Protein AF-A0A355V3T2-F1 (afdb_monomer)

Mean predicted aligned error: 12.49 Å

Secondary structure (DSSP, 8-state):
--S-SSSSSSS-----------------------HHHHHHHHHHHHHHHHHHHHHHHHHHS--TT--HHHHHHHHHHHHHHHHHHT--SS--HHHHH--B-TTS-BS-S-TTTS-EE-TT--EEESSTTSS--EE-TTS-EEESSTTSS-SPPB-TTS-B--

Foldseek 3Di:
DDDPDPPPDPDDDDDDDDPDDDDPPPPPPPPPPPVLLVLLLQQLLVVLVVLLVLLVVCLVVPDPPDDNVVSVVLNVQSVLQCVLRPPPPDPDPCSQCVRADPVRDHQFNGSRAAWGATPVGATQFGHGNFQAWGATNVRATQFGGPPPPPTFGAGNVNHTPD

Solvent-accessible surface area (backbone atoms only — not comparable to full-atom values): 9786 Å² total; per-residue (Å²): 135,78,98,77,77,89,85,78,83,88,76,83,87,70,96,77,86,80,90,68,88,71,78,81,80,74,77,78,70,82,79,78,74,64,66,69,42,55,51,14,34,52,45,38,37,54,48,53,52,51,51,49,50,53,44,51,50,43,66,75,61,57,57,99,84,57,58,62,67,58,50,52,52,33,52,52,37,52,52,57,40,40,59,54,72,60,60,54,94,58,85,43,79,60,46,37,56,64,27,63,44,96,88,7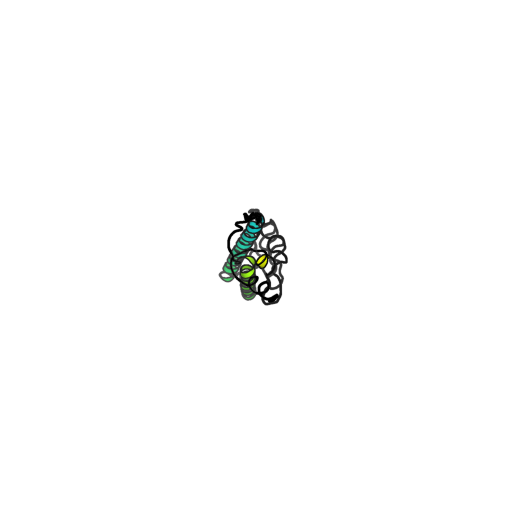0,43,60,32,24,89,32,51,49,73,31,40,35,29,32,79,92,59,31,56,34,28,64,36,37,54,46,75,32,44,33,31,37,66,85,62,28,49,34,29,72,49,44,92,68,88,82,69,73,41,32,36,80,85,56,47,74,68,124

Structure (mmCIF, N/CA/C/O backbone):
data_AF-A0A355V3T2-F1
#
_entry.id   AF-A0A355V3T2-F1
#
loop_
_atom_site.group_PDB
_atom_site.id
_atom_site.type_symbol
_atom_site.label_atom_id
_atom_site.label_alt_id
_atom_site.label_comp_id
_atom_site.label_asym_id
_atom_site.label_entity_id
_atom_site.label_seq_id
_atom_site.pdbx_PDB_ins_code
_atom_site.Cartn_x
_atom_site.Cartn_y
_atom_site.Cartn_z
_atom_site.occupancy
_atom_site.B_iso_or_equiv
_atom_site.auth_seq_id
_atom_site.auth_comp_id
_atom_site.auth_asym_id
_atom_site.auth_atom_id
_atom_site.pdbx_PDB_model_num
ATOM 1 N N . MET A 1 1 ? -75.459 -9.742 61.153 1.00 41.22 1 MET A N 1
ATOM 2 C CA . MET A 1 1 ? -74.201 -10.361 60.677 1.00 41.22 1 MET A CA 1
ATOM 3 C C . MET A 1 1 ? -73.641 -9.520 59.538 1.00 41.22 1 MET A C 1
ATOM 5 O O . MET A 1 1 ? -74.283 -9.416 58.509 1.00 41.22 1 MET A O 1
ATOM 9 N N . SER A 1 2 ? -72.586 -8.747 59.799 1.00 40.44 2 SER A N 1
ATOM 10 C CA . SER A 1 2 ? -71.202 -9.120 59.442 1.00 40.44 2 SER A CA 1
ATOM 11 C C . SER A 1 2 ? -70.980 -8.988 57.924 1.00 40.44 2 SER A C 1
ATOM 13 O O . SER A 1 2 ? -71.300 -9.887 57.157 1.00 40.44 2 SER A O 1
ATOM 15 N N . SER A 1 3 ? -70.584 -7.814 57.425 1.00 51.41 3 SER A N 1
ATOM 16 C CA . SER A 1 3 ? -69.204 -7.294 57.526 1.00 51.41 3 SER A CA 1
ATOM 17 C C . SER A 1 3 ? -68.141 -8.316 57.085 1.00 51.41 3 SER A C 1
ATOM 19 O O . SER A 1 3 ? -67.111 -8.449 57.730 1.00 51.41 3 SER A O 1
ATOM 21 N N . ASN A 1 4 ? -68.420 -9.134 56.056 1.00 45.91 4 ASN A N 1
ATOM 22 C CA . ASN A 1 4 ? -67.450 -10.133 55.570 1.00 45.91 4 ASN A CA 1
ATOM 23 C C . ASN A 1 4 ? -67.684 -10.665 54.137 1.00 45.91 4 ASN A C 1
ATOM 25 O O . ASN A 1 4 ? -67.288 -11.786 53.815 1.00 45.91 4 ASN A O 1
ATOM 29 N N . ARG A 1 5 ? -68.316 -9.894 53.239 1.00 42.88 5 ARG A N 1
ATOM 30 C CA . ARG A 1 5 ? -68.432 -10.277 51.810 1.00 42.88 5 ARG A CA 1
ATOM 31 C C . ARG A 1 5 ? -67.947 -9.227 50.806 1.00 42.88 5 ARG A C 1
ATOM 33 O O . ARG A 1 5 ? -68.022 -9.479 49.611 1.00 42.88 5 ARG A O 1
ATOM 40 N N . GLU A 1 6 ? -67.366 -8.120 51.264 1.00 45.78 6 GLU A N 1
ATOM 41 C CA . GLU A 1 6 ? -66.741 -7.104 50.394 1.00 45.78 6 GLU A CA 1
ATOM 42 C C . GLU A 1 6 ? -65.266 -7.389 50.045 1.00 45.78 6 GLU A C 1
ATOM 44 O O . GLU A 1 6 ? -64.692 -6.714 49.202 1.00 45.78 6 GLU A O 1
ATOM 49 N N . ALA A 1 7 ? -64.639 -8.427 50.612 1.00 47.81 7 ALA A N 1
ATOM 50 C CA . ALA A 1 7 ? -63.184 -8.621 50.512 1.00 47.81 7 ALA A CA 1
ATOM 51 C C . ALA A 1 7 ? -62.709 -9.781 49.605 1.00 47.81 7 ALA A C 1
ATOM 53 O O . ALA A 1 7 ? -61.545 -10.170 49.674 1.00 47.81 7 ALA A O 1
ATOM 54 N N . ARG A 1 8 ? -63.568 -10.385 48.766 1.00 47.91 8 ARG A N 1
ATOM 55 C CA . ARG A 1 8 ? -63.205 -11.620 48.021 1.00 47.91 8 ARG A CA 1
ATOM 56 C C . ARG A 1 8 ? -63.442 -11.641 46.513 1.00 47.91 8 ARG A C 1
ATOM 58 O O . ARG A 1 8 ? -63.360 -12.715 45.930 1.00 47.91 8 ARG A O 1
ATOM 65 N N . ASN A 1 9 ? -63.661 -10.502 45.860 1.00 45.88 9 ASN A N 1
ATOM 66 C CA . ASN A 1 9 ? -63.879 -10.502 44.404 1.00 45.88 9 ASN A CA 1
ATOM 67 C C . ASN A 1 9 ? -63.073 -9.444 43.634 1.00 45.88 9 ASN A C 1
ATOM 69 O O . ASN A 1 9 ? -63.504 -8.959 42.597 1.00 45.88 9 ASN A O 1
ATOM 73 N N . ILE A 1 10 ? -61.892 -9.089 44.155 1.00 50.91 10 ILE A N 1
ATOM 74 C CA . ILE A 1 10 ? -60.958 -8.115 43.547 1.00 50.91 10 ILE A CA 1
ATOM 75 C C . ILE A 1 10 ? -59.758 -8.822 42.878 1.00 50.91 10 ILE A C 1
ATOM 77 O O . ILE A 1 10 ? -58.947 -8.209 42.192 1.00 50.91 10 ILE A O 1
ATOM 81 N N . ARG A 1 11 ? -59.635 -10.148 43.018 1.00 48.91 11 ARG A N 1
ATOM 82 C CA . ARG A 1 11 ? -58.516 -10.918 42.465 1.00 48.91 11 ARG A CA 1
ATOM 83 C C . ARG A 1 11 ? -58.997 -11.853 41.361 1.00 48.91 11 ARG A C 1
ATOM 85 O O . ARG A 1 11 ? -59.708 -12.811 41.632 1.00 48.91 11 ARG A O 1
ATOM 92 N N . ASN A 1 12 ? -58.455 -11.626 40.170 1.00 46.97 12 ASN A N 1
ATOM 93 C CA . ASN A 1 12 ? -58.410 -12.515 39.012 1.00 46.97 12 ASN A CA 1
ATOM 94 C C . ASN A 1 12 ? -59.626 -12.585 38.085 1.00 46.97 12 ASN A C 1
ATOM 96 O O . ASN A 1 12 ? -60.685 -13.080 38.459 1.00 46.97 12 ASN A O 1
ATOM 100 N N . ARG A 1 13 ? -59.303 -12.332 36.804 1.00 44.56 13 ARG A N 1
ATOM 101 C CA . ARG A 1 13 ? -60.072 -12.578 35.576 1.00 44.56 13 ARG A CA 1
ATOM 102 C C . ARG A 1 13 ? -61.077 -11.464 35.256 1.00 44.56 13 ARG A C 1
ATOM 104 O O . ARG A 1 13 ? -61.973 -11.207 36.033 1.00 44.56 13 ARG A O 1
ATOM 111 N N . TYR A 1 14 ? -61.030 -10.737 34.148 1.00 46.03 14 TYR A N 1
ATOM 112 C CA . TYR A 1 14 ? -60.555 -10.995 32.791 1.00 46.03 14 TYR A CA 1
ATOM 113 C C . TYR A 1 14 ? -60.268 -9.600 32.197 1.00 46.03 14 TYR A C 1
ATOM 115 O O . TYR A 1 14 ? -61.144 -8.748 32.197 1.00 46.03 14 TYR A O 1
ATOM 123 N N . ILE A 1 15 ? -59.052 -9.245 31.777 1.00 52.66 15 ILE A N 1
ATOM 124 C CA . ILE A 1 15 ? -58.414 -9.763 30.558 1.00 52.66 15 ILE A CA 1
ATOM 125 C C . ILE A 1 15 ? -59.465 -9.929 29.462 1.00 52.66 15 ILE A C 1
ATOM 127 O O . ILE A 1 15 ? -59.890 -11.049 29.197 1.00 52.66 15 ILE A O 1
ATOM 131 N N . ARG A 1 16 ? -59.936 -8.821 28.884 1.00 46.78 16 ARG A N 1
ATOM 132 C CA . ARG A 1 16 ? -60.414 -8.706 27.494 1.00 46.78 16 ARG A CA 1
ATOM 133 C C . ARG A 1 16 ? -61.147 -7.380 27.332 1.00 46.78 16 ARG A C 1
ATOM 135 O O . ARG A 1 16 ? -62.070 -7.100 28.081 1.00 46.78 16 ARG A O 1
ATOM 142 N N . ARG A 1 17 ? -60.810 -6.679 26.248 1.00 45.97 17 ARG A N 1
ATOM 143 C CA . ARG A 1 17 ? -61.485 -5.492 25.696 1.00 45.97 17 ARG A CA 1
ATOM 144 C C . ARG A 1 17 ? -61.006 -4.160 26.259 1.00 45.97 17 ARG A C 1
ATOM 146 O O . ARG A 1 17 ? -61.717 -3.477 26.972 1.00 45.97 17 ARG A O 1
ATOM 153 N N . LEU A 1 18 ? -59.834 -3.758 25.791 1.00 45.41 18 LEU A N 1
ATOM 154 C CA . LEU A 1 18 ? -59.661 -2.427 25.220 1.00 45.41 18 LEU A CA 1
ATOM 155 C C . LEU A 1 18 ? -58.657 -2.590 24.079 1.00 45.41 18 LEU A C 1
ATOM 157 O O . LEU A 1 18 ? -57.446 -2.574 24.262 1.00 45.41 18 LEU A O 1
ATOM 161 N N . PHE A 1 19 ? -59.218 -2.878 22.902 1.00 44.53 19 PHE A N 1
ATOM 162 C CA . PHE A 1 19 ? -58.583 -2.718 21.598 1.00 44.53 19 PHE A CA 1
ATOM 163 C C . PHE A 1 19 ? -58.313 -1.212 21.429 1.00 44.53 19 PHE A C 1
ATOM 165 O O . PHE A 1 19 ? -59.082 -0.487 20.808 1.00 44.53 19 PHE A O 1
ATOM 172 N N . GLY A 1 20 ? -57.276 -0.716 22.101 1.00 42.09 20 GLY A N 1
ATOM 173 C CA . GLY A 1 20 ? -56.727 0.608 21.862 1.00 42.09 20 GLY A CA 1
ATOM 174 C C . GLY A 1 20 ? -55.807 0.508 20.660 1.00 42.09 20 GLY A C 1
ATOM 175 O O . GLY A 1 20 ? -54.744 -0.099 20.754 1.00 42.09 20 GLY A O 1
ATOM 176 N N . MET A 1 21 ? -56.257 1.049 19.529 1.00 51.28 21 MET A N 1
ATOM 177 C CA . MET A 1 21 ? -55.437 1.310 18.350 1.00 51.28 21 MET A CA 1
ATOM 178 C C . MET A 1 21 ? -54.119 1.968 18.768 1.00 51.28 21 MET A C 1
ATOM 180 O O . MET A 1 21 ? -54.095 3.139 19.130 1.00 51.28 21 MET A O 1
ATOM 184 N N . ILE A 1 22 ? -53.021 1.227 18.683 1.00 54.44 22 ILE A N 1
ATOM 185 C CA . ILE A 1 22 ? -51.687 1.807 18.584 1.00 54.44 22 ILE A CA 1
ATOM 186 C C . ILE A 1 22 ? -51.160 1.308 17.248 1.00 54.44 22 ILE A C 1
ATOM 188 O O . ILE A 1 22 ? -50.662 0.190 17.135 1.00 54.44 22 ILE A O 1
ATOM 192 N N . LEU A 1 23 ? -51.367 2.119 16.207 1.00 52.53 23 LEU A N 1
ATOM 193 C CA . LEU A 1 23 ? -50.587 2.005 14.982 1.00 52.53 23 LEU A CA 1
ATOM 194 C C . LEU A 1 23 ? -49.114 2.129 15.400 1.00 52.53 23 LEU A C 1
ATOM 196 O O . LEU A 1 23 ? -48.758 3.164 15.973 1.00 52.53 23 LEU A O 1
ATOM 200 N N . PRO A 1 24 ? -48.238 1.149 15.127 1.00 53.75 24 PRO A N 1
ATOM 201 C CA . PRO A 1 24 ? -46.824 1.436 15.164 1.00 53.75 24 PRO A CA 1
ATOM 202 C C . PRO A 1 24 ? -46.571 2.310 13.936 1.00 53.75 24 PRO A C 1
ATOM 204 O O . PRO A 1 24 ? -46.521 1.823 12.807 1.00 53.75 24 PRO A O 1
ATOM 207 N N . ALA A 1 25 ? -46.471 3.622 14.145 1.00 55.69 25 ALA A N 1
ATOM 208 C CA . ALA A 1 25 ? -45.819 4.506 13.195 1.00 55.69 25 ALA A CA 1
ATOM 209 C C . ALA A 1 25 ? -44.351 4.071 13.148 1.00 55.69 25 ALA A C 1
ATOM 211 O O . ALA A 1 25 ? -43.507 4.560 13.896 1.00 55.69 25 ALA A O 1
ATOM 212 N N . CYS A 1 26 ? -44.081 3.054 12.332 1.00 50.62 26 CYS A N 1
ATOM 213 C CA . CYS A 1 26 ? -42.746 2.611 12.002 1.00 50.62 26 CYS A CA 1
ATOM 214 C C . CYS A 1 26 ? -42.129 3.763 11.209 1.00 50.62 26 CYS A C 1
ATOM 216 O O . CYS A 1 26 ? -42.337 3.883 10.004 1.00 50.62 26 CYS A O 1
ATOM 218 N N . LEU A 1 27 ? -41.466 4.674 11.924 1.00 53.84 27 LEU A N 1
ATOM 219 C CA . LEU A 1 27 ? -40.578 5.675 11.359 1.00 53.84 27 LEU A CA 1
ATOM 220 C C . LEU A 1 27 ? -39.516 4.912 10.566 1.00 53.84 27 LEU A C 1
ATOM 222 O O . LEU A 1 27 ? -38.518 4.452 11.115 1.00 53.84 27 LEU A O 1
ATOM 226 N N . LEU A 1 28 ? -39.773 4.732 9.272 1.00 55.91 28 LEU A N 1
ATOM 227 C CA . LEU A 1 28 ? -38.766 4.375 8.289 1.00 55.91 28 LEU A CA 1
ATOM 228 C C . LEU 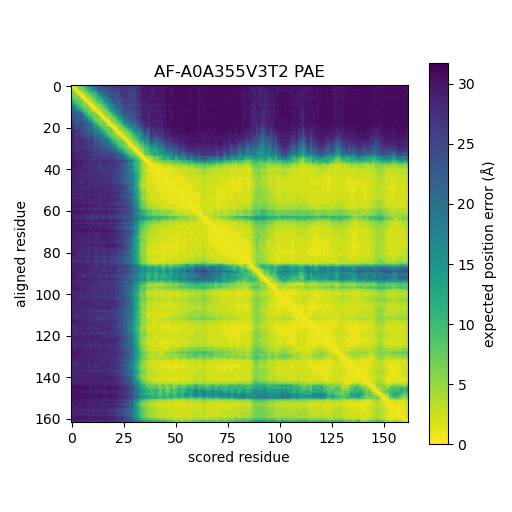A 1 28 ? -37.847 5.589 8.187 1.00 55.91 28 LEU A C 1
ATOM 230 O O . LEU A 1 28 ? -38.056 6.468 7.358 1.00 55.91 28 LEU A O 1
ATOM 234 N N . ILE A 1 29 ? -36.879 5.684 9.097 1.00 60.53 29 ILE A N 1
ATOM 235 C CA . ILE A 1 29 ? -35.744 6.579 8.915 1.00 60.53 29 ILE A CA 1
ATOM 236 C C . ILE A 1 29 ? -34.969 5.971 7.742 1.00 60.53 29 ILE A C 1
ATOM 238 O O . ILE A 1 29 ? -34.471 4.851 7.888 1.00 60.53 29 ILE A O 1
ATOM 242 N N . PRO A 1 30 ? -34.888 6.631 6.573 1.00 52.06 30 PRO A N 1
ATOM 243 C CA . PRO A 1 30 ? -33.978 6.174 5.544 1.00 52.06 30 PRO A CA 1
ATOM 244 C C . PRO A 1 30 ? -32.568 6.314 6.116 1.00 52.06 30 PRO A C 1
ATOM 246 O O . PRO A 1 30 ? -32.083 7.419 6.358 1.00 52.06 30 PRO A O 1
ATOM 249 N N . VAL A 1 31 ? -31.921 5.183 6.392 1.00 56.41 31 VAL A N 1
ATOM 250 C CA . VAL A 1 31 ? -30.481 5.162 6.630 1.00 56.41 31 VAL A CA 1
ATOM 251 C C . VAL A 1 31 ? -29.846 5.399 5.267 1.00 56.41 31 VAL A C 1
ATOM 253 O O . VAL A 1 31 ? -29.703 4.479 4.466 1.00 56.41 31 VAL A O 1
ATOM 256 N N . SER A 1 32 ? -29.539 6.657 4.967 1.00 50.53 32 SER A N 1
ATOM 257 C CA . SER A 1 32 ? -28.765 7.012 3.784 1.00 50.53 32 SER A CA 1
ATOM 258 C C . SER A 1 32 ? -27.323 6.565 4.008 1.00 50.53 32 SER A C 1
ATOM 260 O O . SER A 1 32 ? -26.526 7.296 4.592 1.00 50.53 32 SER A O 1
ATOM 262 N N . VAL A 1 33 ? -26.984 5.352 3.576 1.00 54.53 33 VAL A N 1
ATOM 263 C CA . VAL A 1 33 ? -25.582 4.971 3.382 1.00 54.53 33 VAL A CA 1
ATOM 264 C C . VAL A 1 33 ? -25.107 5.691 2.117 1.00 54.53 33 VAL A C 1
ATOM 266 O O . VAL A 1 33 ? -25.681 5.521 1.037 1.00 54.53 33 VAL A O 1
ATOM 269 N N . SER A 1 34 ? -24.129 6.585 2.272 1.00 58.81 34 SER A N 1
ATOM 270 C CA . SER A 1 34 ? -23.579 7.386 1.175 1.00 58.81 34 SER A CA 1
ATOM 271 C C . SER A 1 34 ? -22.878 6.468 0.171 1.00 58.81 34 SER A C 1
ATOM 273 O O . SER A 1 34 ? -21.804 5.949 0.457 1.00 58.81 34 SER A O 1
ATOM 275 N N . HIS A 1 35 ? -23.474 6.270 -1.007 1.00 61.34 35 HIS A N 1
ATOM 276 C CA . HIS A 1 35 ? -22.921 5.413 -2.068 1.00 61.34 35 HIS A CA 1
ATOM 277 C C . HIS A 1 35 ? -21.533 5.875 -2.552 1.00 61.34 35 HIS A C 1
ATOM 279 O O . HIS A 1 35 ? -20.733 5.059 -2.997 1.00 61.34 35 HIS A O 1
ATOM 285 N N . ALA A 1 36 ? -21.233 7.174 -2.442 1.00 57.56 36 ALA A N 1
ATOM 286 C CA . ALA A 1 36 ? -19.948 7.735 -2.860 1.00 57.56 36 ALA A CA 1
ATOM 287 C C . ALA A 1 36 ? -18.778 7.232 -1.998 1.00 57.56 36 ALA A C 1
ATOM 289 O O . ALA A 1 36 ? -17.669 7.052 -2.493 1.00 57.56 36 ALA A O 1
ATOM 290 N N . ASP A 1 37 ? -19.024 6.972 -0.713 1.00 74.19 37 ASP A N 1
ATOM 291 C CA . ASP A 1 37 ? -17.976 6.502 0.187 1.00 74.19 37 ASP A CA 1
ATOM 292 C C . ASP A 1 37 ? -17.605 5.035 -0.097 1.00 74.19 37 ASP A C 1
ATOM 294 O O . ASP A 1 37 ? -16.435 4.657 -0.048 1.00 74.19 37 ASP A O 1
ATOM 298 N N . GLU A 1 38 ? -18.598 4.215 -0.448 1.00 78.00 38 GLU A N 1
ATOM 299 C CA . GLU A 1 38 ? -18.408 2.812 -0.830 1.00 78.00 38 GLU A CA 1
ATOM 300 C C . GLU A 1 38 ? -17.634 2.685 -2.153 1.00 78.00 38 GLU A C 1
ATOM 302 O O . GLU A 1 38 ? -16.734 1.852 -2.274 1.00 78.00 38 GLU A O 1
ATOM 307 N N . GLU A 1 39 ? -17.903 3.571 -3.118 1.00 82.56 39 GLU A N 1
ATOM 308 C CA . GLU A 1 39 ? -17.157 3.648 -4.380 1.00 82.56 39 GLU A CA 1
ATOM 309 C C . GLU A 1 39 ? -15.673 3.979 -4.152 1.00 82.56 39 GLU A C 1
ATOM 311 O O . GLU A 1 39 ? -14.790 3.391 -4.785 1.00 82.56 39 GLU A O 1
ATOM 316 N N . HIS A 1 40 ? -15.377 4.883 -3.214 1.00 85.06 40 HIS A N 1
ATOM 317 C CA . HIS A 1 40 ? -14.004 5.252 -2.890 1.00 85.06 40 HIS A CA 1
ATOM 318 C C . HIS A 1 40 ? -13.201 4.079 -2.312 1.00 85.06 40 HIS A C 1
ATOM 320 O O . HIS A 1 40 ? -12.059 3.843 -2.725 1.00 85.06 40 HIS A O 1
ATOM 326 N N . VAL A 1 41 ? -13.808 3.312 -1.403 1.00 88.25 41 VAL A N 1
ATOM 327 C CA . VAL A 1 41 ? -13.215 2.085 -0.851 1.00 88.25 41 VAL A CA 1
ATOM 328 C C . VAL A 1 41 ? -13.006 1.051 -1.954 1.00 88.25 41 VAL A C 1
ATOM 330 O O . VAL A 1 41 ? -11.895 0.545 -2.108 1.00 88.25 41 VAL A O 1
ATOM 333 N N . ALA A 1 42 ? -14.027 0.786 -2.773 1.00 88.56 42 ALA A N 1
ATOM 334 C CA . ALA A 1 42 ? -13.942 -0.174 -3.873 1.00 88.56 42 ALA A CA 1
ATOM 335 C C . ALA A 1 42 ? -12.815 0.178 -4.862 1.00 88.56 42 ALA A C 1
ATOM 337 O O . ALA A 1 42 ? -12.020 -0.683 -5.246 1.00 88.56 42 ALA A O 1
ATOM 338 N N . SER A 1 43 ? -12.687 1.457 -5.221 1.00 89.31 43 SER A N 1
ATOM 339 C CA . SER A 1 43 ? -11.614 1.964 -6.081 1.00 89.31 43 SER A CA 1
ATOM 340 C C . SER A 1 43 ? -10.222 1.767 -5.460 1.00 89.31 43 SER A C 1
ATOM 342 O O . SER A 1 43 ? -9.295 1.272 -6.114 1.00 89.31 43 SER A O 1
ATOM 344 N N . ALA A 1 44 ? -10.062 2.083 -4.172 1.00 91.69 44 ALA A N 1
ATOM 345 C CA . ALA A 1 44 ? -8.812 1.848 -3.450 1.00 91.69 44 ALA A CA 1
ATOM 346 C C . ALA A 1 44 ? -8.466 0.349 -3.371 1.00 91.69 44 ALA A C 1
ATOM 348 O O . ALA A 1 44 ? -7.304 -0.034 -3.510 1.00 91.69 44 ALA A O 1
ATOM 349 N N . CYS A 1 45 ? -9.467 -0.514 -3.234 1.00 92.62 45 CYS A N 1
ATOM 350 C CA . CYS A 1 45 ? -9.289 -1.960 -3.225 1.00 92.62 45 CYS A CA 1
ATOM 351 C C . CYS A 1 45 ? -8.863 -2.519 -4.581 1.00 92.62 45 CYS A C 1
ATOM 353 O O . CYS A 1 45 ? -7.908 -3.293 -4.642 1.00 92.62 45 CYS A O 1
ATOM 355 N N . ALA A 1 46 ? -9.472 -2.056 -5.673 1.00 92.19 46 ALA A N 1
ATOM 356 C CA . ALA A 1 46 ? -9.023 -2.390 -7.024 1.00 92.19 46 ALA A CA 1
ATOM 357 C C . ALA A 1 46 ? -7.567 -1.947 -7.269 1.00 92.19 46 ALA A C 1
ATOM 359 O O . ALA A 1 46 ? -6.783 -2.656 -7.901 1.00 92.19 46 ALA A O 1
ATOM 360 N N . THR A 1 47 ? -7.182 -0.798 -6.709 1.00 93.56 47 THR A N 1
ATOM 361 C CA . THR A 1 47 ? -5.805 -0.285 -6.762 1.00 93.56 47 THR A CA 1
ATOM 362 C C . THR A 1 47 ? -4.833 -1.203 -6.022 1.00 93.56 47 THR A C 1
ATOM 364 O O . THR A 1 47 ? -3.794 -1.575 -6.566 1.00 93.56 47 THR A O 1
ATOM 367 N N . LEU A 1 48 ? -5.185 -1.622 -4.805 1.00 95.38 48 LEU A N 1
ATOM 368 C CA . LEU A 1 48 ? -4.386 -2.555 -4.016 1.00 95.38 48 LEU A CA 1
ATOM 369 C C . LEU A 1 48 ? -4.227 -3.914 -4.717 1.00 95.38 48 LEU A C 1
ATOM 371 O O . LEU A 1 48 ? -3.148 -4.503 -4.695 1.00 95.38 48 LEU A O 1
ATOM 375 N N . GLU A 1 49 ? -5.276 -4.408 -5.376 1.00 94.50 49 GLU A N 1
ATOM 376 C CA . GLU A 1 49 ? -5.211 -5.639 -6.171 1.00 94.50 49 GLU A CA 1
ATOM 377 C C . GLU A 1 49 ? -4.303 -5.502 -7.395 1.00 94.50 49 GLU A C 1
ATOM 379 O O . GLU A 1 49 ? -3.537 -6.419 -7.705 1.00 94.50 49 GLU A O 1
ATOM 384 N N . PHE A 1 50 ? -4.362 -4.364 -8.088 1.00 93.94 50 PHE A N 1
ATOM 385 C CA . PHE A 1 50 ? -3.447 -4.070 -9.186 1.00 93.94 50 PHE A CA 1
ATOM 386 C C . PHE A 1 50 ? -1.992 -4.057 -8.702 1.00 93.94 50 PHE A C 1
ATOM 388 O O . PHE A 1 50 ? -1.149 -4.742 -9.281 1.00 93.94 50 PHE A O 1
ATOM 395 N N . MET A 1 51 ? -1.707 -3.374 -7.592 1.00 95.44 51 MET A N 1
ATOM 396 C CA . MET A 1 51 ? -0.376 -3.378 -6.978 1.00 95.44 51 MET A CA 1
ATOM 397 C C . MET A 1 51 ? 0.089 -4.783 -6.608 1.00 95.44 51 MET A C 1
ATOM 399 O O . MET A 1 51 ? 1.226 -5.149 -6.896 1.00 95.44 51 MET A O 1
ATOM 403 N N . ALA A 1 52 ? -0.787 -5.597 -6.017 1.00 96.00 52 ALA A N 1
ATOM 404 C CA . ALA A 1 52 ? -0.458 -6.971 -5.664 1.00 96.00 52 ALA A CA 1
ATOM 405 C C . ALA A 1 52 ? -0.081 -7.802 -6.901 1.00 96.00 52 ALA A C 1
ATOM 407 O O . ALA A 1 52 ? 0.855 -8.602 -6.836 1.00 96.00 52 ALA A O 1
ATOM 408 N N . LYS A 1 53 ? -0.754 -7.583 -8.039 1.00 95.38 53 LYS A N 1
ATOM 409 C CA . LYS A 1 53 ? -0.401 -8.209 -9.323 1.00 95.38 53 LYS A CA 1
ATOM 410 C C . LYS A 1 53 ? 0.940 -7.704 -9.851 1.00 95.38 53 LYS A C 1
ATOM 412 O O . LYS A 1 53 ? 1.754 -8.523 -10.262 1.00 95.38 53 LYS A O 1
ATOM 417 N N . MET A 1 54 ? 1.206 -6.400 -9.782 1.00 94.81 54 MET A N 1
ATOM 418 C CA . MET A 1 54 ? 2.502 -5.824 -10.163 1.00 94.81 54 MET A CA 1
ATOM 419 C C . MET A 1 54 ? 3.645 -6.415 -9.328 1.00 94.81 54 MET A C 1
ATOM 421 O O . MET A 1 54 ? 4.646 -6.868 -9.876 1.00 94.81 54 MET A O 1
ATOM 425 N N . THR A 1 55 ? 3.483 -6.511 -8.006 1.00 95.50 55 THR A N 1
ATOM 426 C CA . THR A 1 55 ? 4.470 -7.157 -7.130 1.00 95.50 55 THR A CA 1
ATOM 427 C C . THR A 1 55 ? 4.621 -8.646 -7.423 1.00 95.50 55 THR A C 1
ATOM 429 O O . THR A 1 55 ? 5.740 -9.150 -7.413 1.00 95.50 55 THR A O 1
ATOM 432 N N . ALA A 1 56 ? 3.531 -9.360 -7.715 1.00 94.94 56 ALA A N 1
ATOM 433 C CA . ALA A 1 56 ? 3.600 -10.769 -8.096 1.00 94.94 56 ALA A CA 1
ATOM 434 C C . ALA A 1 56 ? 4.369 -10.971 -9.411 1.00 94.94 56 ALA A C 1
ATOM 436 O O . ALA A 1 56 ? 5.178 -11.889 -9.504 1.00 94.94 56 ALA A O 1
ATOM 437 N N . LEU A 1 57 ? 4.171 -10.099 -10.403 1.00 93.75 57 LEU A N 1
ATOM 438 C CA . LEU A 1 57 ? 4.954 -10.118 -11.639 1.00 93.75 57 LEU A CA 1
ATOM 439 C C . LEU A 1 57 ? 6.435 -9.836 -11.368 1.00 93.75 57 LEU A C 1
ATOM 441 O O . LEU A 1 57 ? 7.280 -10.581 -11.856 1.00 93.75 57 LEU A O 1
ATOM 445 N N . ASN A 1 58 ? 6.745 -8.843 -10.529 1.00 92.38 58 ASN A N 1
ATOM 446 C CA . ASN A 1 58 ? 8.126 -8.522 -10.163 1.00 92.38 58 ASN A CA 1
ATOM 447 C C . ASN A 1 58 ? 8.816 -9.665 -9.393 1.00 92.38 58 ASN A C 1
ATOM 449 O O . ASN A 1 58 ? 10.021 -9.845 -9.487 1.00 92.38 58 ASN A O 1
ATOM 453 N N . LEU A 1 59 ? 8.052 -10.477 -8.654 1.00 92.81 59 LEU A N 1
ATOM 454 C CA . LEU A 1 59 ? 8.555 -11.699 -8.017 1.00 92.81 59 LEU A CA 1
ATOM 455 C C . LEU A 1 59 ? 8.836 -12.829 -9.015 1.00 92.81 59 LEU A C 1
ATOM 457 O O . LEU A 1 59 ? 9.745 -13.623 -8.789 1.00 92.81 59 LEU A O 1
ATOM 461 N N . LEU A 1 60 ? 8.039 -12.940 -10.082 1.00 93.62 60 LEU A N 1
ATOM 462 C CA . LEU A 1 60 ? 8.209 -13.973 -11.109 1.00 93.62 60 LEU A CA 1
ATOM 463 C C . LEU A 1 60 ? 9.342 -13.641 -12.082 1.00 93.62 60 LEU A C 1
ATOM 465 O O . LEU A 1 60 ? 10.013 -14.550 -12.568 1.00 93.62 60 LEU A O 1
ATOM 469 N N . LEU A 1 61 ? 9.536 -12.355 -12.371 1.00 91.31 61 LEU A N 1
ATOM 470 C CA . LEU A 1 61 ? 10.527 -11.842 -13.313 1.00 91.31 61 LEU A CA 1
ATOM 471 C C . LEU A 1 61 ? 11.352 -10.721 -12.654 1.00 91.31 61 LEU A C 1
ATOM 473 O O . LEU A 1 61 ? 11.262 -9.573 -13.090 1.00 91.31 61 LEU A O 1
ATOM 477 N N . PRO A 1 62 ? 12.127 -11.026 -11.596 1.00 88.94 62 PRO A N 1
ATOM 478 C CA . PRO A 1 62 ? 12.892 -10.010 -10.886 1.00 88.94 62 PRO A CA 1
ATOM 479 C C . PRO A 1 62 ? 13.993 -9.437 -11.777 1.00 88.94 62 PRO A C 1
ATOM 481 O O . PRO A 1 62 ? 14.675 -10.166 -12.506 1.00 88.94 62 PRO A O 1
ATOM 484 N N . ALA A 1 63 ? 14.208 -8.128 -11.685 1.00 88.19 63 ALA A N 1
ATOM 485 C CA . ALA A 1 63 ? 15.402 -7.512 -12.241 1.00 88.19 63 ALA A CA 1
ATOM 486 C C . ALA A 1 63 ? 16.650 -7.952 -11.451 1.00 88.19 63 ALA A C 1
ATOM 488 O O . ALA A 1 63 ? 16.566 -8.384 -10.303 1.00 88.19 63 ALA A O 1
ATOM 489 N N . ASN A 1 64 ? 17.838 -7.790 -12.043 1.00 85.81 64 A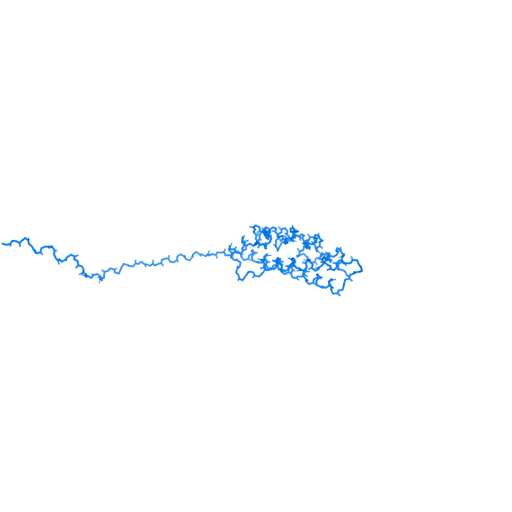SN A N 1
ATOM 490 C CA . ASN A 1 64 ? 19.107 -8.236 -11.441 1.00 85.81 64 ASN A CA 1
ATOM 491 C C . ASN A 1 64 ? 19.381 -7.674 -10.032 1.00 85.81 64 ASN A C 1
ATOM 493 O O . ASN A 1 64 ? 20.149 -8.272 -9.286 1.00 85.81 64 ASN A O 1
ATOM 497 N N . ASN A 1 65 ? 18.783 -6.529 -9.689 1.00 85.12 65 ASN A N 1
ATOM 498 C CA . ASN A 1 65 ? 18.992 -5.831 -8.420 1.00 85.12 65 ASN A CA 1
ATOM 499 C C . ASN A 1 65 ? 17.739 -5.819 -7.530 1.00 85.12 65 ASN A C 1
ATOM 501 O O . ASN A 1 65 ? 17.691 -5.050 -6.573 1.00 85.12 65 ASN A O 1
ATOM 505 N N . ASP A 1 66 ? 16.723 -6.622 -7.848 1.00 90.62 66 ASP A N 1
ATOM 506 C CA . ASP A 1 66 ? 15.518 -6.697 -7.027 1.00 90.62 66 ASP A CA 1
ATOM 507 C C . ASP A 1 66 ? 15.759 -7.536 -5.771 1.00 90.62 66 ASP A C 1
ATOM 509 O O . ASP A 1 66 ? 16.248 -8.667 -5.835 1.00 90.62 66 ASP A O 1
ATOM 513 N N . ASP A 1 67 ? 15.347 -7.010 -4.618 1.00 93.06 67 ASP A N 1
ATOM 514 C CA . ASP A 1 67 ? 15.313 -7.771 -3.374 1.00 93.06 67 ASP A CA 1
ATOM 515 C C . ASP A 1 67 ? 14.029 -8.614 -3.312 1.00 93.06 67 ASP A C 1
ATOM 517 O O . ASP A 1 67 ? 12.928 -8.144 -3.012 1.00 93.06 67 ASP A O 1
ATOM 521 N N . VAL A 1 68 ? 14.171 -9.908 -3.600 1.00 93.81 68 VAL A N 1
ATOM 522 C CA . VAL A 1 68 ? 13.057 -10.865 -3.577 1.00 93.81 68 VAL A CA 1
ATOM 523 C C . VAL A 1 68 ? 12.442 -10.994 -2.179 1.00 93.81 68 VAL A C 1
ATOM 525 O O . VAL A 1 68 ? 11.229 -11.187 -2.066 1.00 93.81 68 VAL A O 1
ATOM 528 N N . ALA A 1 69 ? 13.234 -10.876 -1.110 1.00 94.81 69 ALA A N 1
ATOM 529 C CA . ALA A 1 69 ? 12.718 -10.959 0.253 1.00 94.81 69 ALA A CA 1
ATOM 530 C C . ALA A 1 69 ? 11.862 -9.729 0.586 1.00 94.81 69 ALA A C 1
ATOM 532 O O . ALA A 1 69 ? 10.781 -9.863 1.169 1.00 94.81 69 ALA A O 1
ATOM 533 N N . GLU A 1 70 ? 12.289 -8.546 0.147 1.00 94.50 70 GLU A N 1
ATOM 534 C CA . GLU A 1 70 ? 11.514 -7.312 0.269 1.00 94.50 70 GLU A CA 1
ATOM 535 C C . GLU A 1 70 ? 10.187 -7.397 -0.502 1.00 94.50 70 GLU A C 1
ATOM 537 O O . GLU A 1 70 ? 9.127 -7.079 0.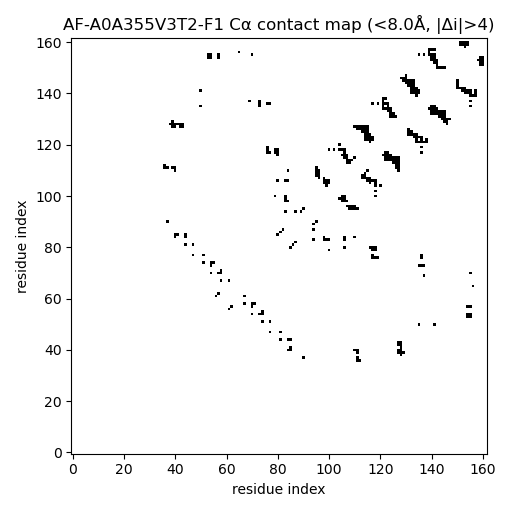042 1.00 94.50 70 GLU A O 1
ATOM 542 N N . LEU A 1 71 ? 10.207 -7.910 -1.736 1.00 94.81 71 LEU A N 1
ATOM 543 C CA . LEU A 1 71 ? 8.997 -8.102 -2.543 1.00 94.81 71 LEU A CA 1
ATOM 544 C C . LEU A 1 71 ? 8.024 -9.116 -1.912 1.00 94.81 71 LEU A C 1
ATOM 546 O O . LEU A 1 71 ? 6.803 -8.923 -1.939 1.00 94.81 71 LEU A O 1
ATOM 550 N N . GLN A 1 72 ? 8.539 -10.190 -1.306 1.00 95.94 72 GLN A N 1
ATOM 551 C CA . GLN A 1 72 ? 7.721 -11.157 -0.567 1.00 95.94 72 GLN A CA 1
ATOM 552 C C . GLN A 1 72 ? 7.076 -10.523 0.667 1.00 95.94 72 GLN A C 1
ATOM 554 O O . GLN A 1 72 ? 5.887 -10.743 0.926 1.00 95.94 72 GLN A O 1
ATOM 559 N N . LEU A 1 73 ? 7.832 -9.709 1.404 1.00 96.19 73 LEU A N 1
ATOM 560 C CA . LEU A 1 73 ? 7.318 -8.958 2.542 1.00 96.19 73 LEU A CA 1
ATOM 561 C C . LEU A 1 73 ? 6.248 -7.949 2.097 1.00 96.19 73 LEU A C 1
ATOM 563 O O . LEU A 1 73 ? 5.187 -7.870 2.717 1.00 96.19 73 LEU A O 1
ATOM 567 N N . ALA A 1 74 ? 6.465 -7.236 0.990 1.00 96.00 74 ALA A N 1
ATOM 568 C CA . ALA A 1 74 ? 5.472 -6.335 0.413 1.00 96.00 74 ALA A CA 1
ATOM 569 C C . ALA A 1 74 ? 4.173 -7.081 0.051 1.00 96.00 74 ALA A C 1
ATOM 571 O O . ALA A 1 74 ? 3.077 -6.631 0.390 1.00 96.00 74 ALA A O 1
ATOM 572 N N . SER A 1 75 ? 4.279 -8.271 -0.551 1.00 96.12 75 SER A N 1
ATOM 573 C CA . SER A 1 75 ? 3.125 -9.133 -0.843 1.00 96.12 75 SER A CA 1
ATOM 574 C C . SER A 1 75 ? 2.331 -9.505 0.416 1.00 96.12 75 SER A C 1
ATOM 576 O O . SER A 1 75 ? 1.101 -9.444 0.416 1.00 96.12 75 SER A O 1
ATOM 578 N N . GLN A 1 76 ? 3.012 -9.851 1.513 1.00 96.62 76 GLN A N 1
ATOM 579 C CA . GLN A 1 76 ? 2.359 -10.154 2.793 1.00 96.62 76 GLN A CA 1
ATOM 580 C C . GLN A 1 76 ? 1.608 -8.940 3.353 1.00 96.62 76 GLN A C 1
ATOM 582 O O . GLN A 1 76 ? 0.452 -9.062 3.756 1.00 96.62 76 GLN A O 1
ATOM 587 N N . GLN A 1 77 ? 2.236 -7.766 3.319 1.00 97.50 77 GLN A N 1
ATOM 588 C CA . GLN A 1 77 ? 1.646 -6.530 3.829 1.00 97.50 77 GLN A CA 1
ATOM 589 C C . GLN A 1 77 ? 0.411 -6.082 3.038 1.00 97.50 77 GLN A C 1
ATOM 591 O O . GLN A 1 77 ? -0.573 -5.645 3.634 1.00 97.50 77 GLN A O 1
ATOM 596 N N . MET A 1 78 ? 0.417 -6.235 1.710 1.00 97.31 78 MET A N 1
ATOM 597 C CA . MET A 1 78 ? -0.762 -5.936 0.889 1.00 97.31 78 MET A CA 1
ATOM 598 C C . MET A 1 78 ? -1.927 -6.892 1.171 1.00 97.31 78 MET A C 1
ATOM 600 O O . MET A 1 78 ? -3.076 -6.454 1.195 1.00 97.31 78 MET A O 1
ATOM 604 N N . ARG A 1 79 ? -1.656 -8.179 1.439 1.00 95.69 79 ARG A N 1
ATOM 605 C CA . ARG A 1 79 ? -2.704 -9.140 1.837 1.00 95.69 79 ARG A CA 1
ATOM 606 C C . ARG A 1 79 ? -3.352 -8.768 3.167 1.00 95.69 79 ARG A C 1
ATOM 608 O O . ARG A 1 79 ? -4.573 -8.833 3.284 1.00 95.69 79 ARG A O 1
ATOM 615 N N . GLU A 1 80 ? -2.548 -8.376 4.152 1.00 95.31 80 GLU A N 1
ATOM 616 C CA . GLU A 1 80 ? -3.044 -7.906 5.451 1.00 95.31 80 GLU A CA 1
ATOM 617 C C . GLU A 1 80 ? -3.964 -6.690 5.285 1.00 95.31 80 GLU A C 1
ATOM 619 O O . GLU A 1 80 ? -5.070 -6.684 5.829 1.00 95.31 80 GLU A O 1
ATOM 624 N N . LEU A 1 81 ? -3.542 -5.693 4.494 1.00 95.75 81 LEU A N 1
ATOM 625 C CA . LEU A 1 81 ? -4.361 -4.514 4.206 1.00 95.75 81 LEU A CA 1
ATOM 626 C C . LEU A 1 81 ? -5.675 -4.907 3.514 1.00 95.75 81 LEU A C 1
ATOM 628 O O . LEU A 1 81 ? -6.746 -4.487 3.947 1.00 95.75 81 LEU A O 1
ATOM 632 N N . ASN A 1 82 ? -5.616 -5.761 2.488 1.00 94.25 82 ASN A N 1
ATOM 633 C CA . ASN A 1 82 ? -6.797 -6.206 1.745 1.00 94.25 82 ASN A CA 1
ATOM 634 C C . ASN A 1 82 ? -7.819 -6.914 2.653 1.00 94.25 82 ASN A C 1
ATOM 636 O O . ASN A 1 82 ? -9.017 -6.644 2.566 1.00 94.25 82 ASN A O 1
ATOM 640 N N . ARG A 1 83 ? -7.351 -7.760 3.580 1.00 91.25 83 ARG A N 1
ATOM 641 C CA . ARG A 1 83 ? -8.218 -8.483 4.523 1.00 91.25 83 ARG A CA 1
ATOM 642 C C . ARG A 1 83 ? -9.044 -7.544 5.404 1.00 91.25 83 ARG A C 1
ATOM 644 O O . ARG A 1 83 ? -10.175 -7.879 5.743 1.00 91.25 83 ARG A O 1
ATOM 651 N N . LEU A 1 84 ? -8.474 -6.410 5.805 1.00 91.06 84 LEU A N 1
ATOM 652 C CA . LEU A 1 84 ? -9.123 -5.466 6.717 1.00 91.06 84 LEU A CA 1
ATOM 653 C C . LEU A 1 84 ? -9.916 -4.378 5.992 1.00 91.06 84 LEU A C 1
ATOM 655 O O . LEU A 1 84 ? -10.954 -3.960 6.493 1.00 91.06 84 LEU A O 1
ATOM 659 N N . ALA A 1 85 ? -9.432 -3.919 4.838 1.00 90.38 85 ALA A N 1
ATOM 660 C CA . ALA A 1 85 ? -10.005 -2.775 4.138 1.00 90.38 85 ALA A CA 1
ATOM 661 C C . ALA A 1 85 ? -10.930 -3.152 2.971 1.00 90.38 85 ALA A C 1
ATOM 663 O O . ALA A 1 85 ? -11.801 -2.361 2.641 1.00 90.38 85 ALA A O 1
ATOM 664 N N . CYS A 1 86 ? -10.759 -4.331 2.358 1.00 88.44 86 CYS A N 1
ATOM 665 C CA . CYS A 1 86 ? -11.419 -4.687 1.092 1.00 88.44 86 CYS A CA 1
ATOM 666 C C . CYS A 1 86 ? -12.331 -5.911 1.155 1.00 88.44 86 CYS A C 1
ATOM 668 O O . CYS A 1 86 ? -13.265 -6.024 0.372 1.00 88.44 86 CYS A O 1
ATOM 670 N N . GLN A 1 87 ? -12.055 -6.842 2.068 1.00 79.81 87 GLN A N 1
ATOM 671 C CA . GLN A 1 87 ? -12.885 -8.023 2.310 1.00 79.81 87 GLN A CA 1
ATOM 672 C C . GLN A 1 87 ? -13.956 -7.901 3.429 1.00 79.81 87 GLN A C 1
ATOM 674 O O . GLN A 1 87 ? -14.516 -8.940 3.796 1.00 79.81 87 GLN A O 1
ATOM 679 N N . PRO A 1 88 ? -14.304 -6.729 4.016 1.00 65.81 88 PRO A N 1
ATOM 680 C CA . PRO A 1 88 ? -15.458 -6.662 4.909 1.00 65.81 88 PRO A CA 1
ATOM 681 C C . PRO A 1 88 ? -16.766 -6.897 4.145 1.00 65.81 88 PRO A C 1
ATOM 683 O O . PRO A 1 88 ? -17.234 -6.047 3.399 1.00 65.81 88 PRO A O 1
ATOM 686 N N . VAL A 1 89 ? -17.396 -8.050 4.381 1.00 61.38 89 VAL A N 1
ATOM 687 C CA . VAL A 1 89 ? -18.690 -8.452 3.787 1.00 61.38 89 VAL A CA 1
ATOM 688 C C . VAL A 1 89 ? -19.819 -7.443 4.078 1.00 61.38 89 VAL A C 1
ATOM 690 O O . VAL A 1 89 ? -20.838 -7.445 3.394 1.00 61.38 89 VAL A O 1
ATOM 693 N N . VAL A 1 90 ? -19.634 -6.552 5.060 1.00 56.56 90 VAL A N 1
ATOM 694 C CA . VAL A 1 90 ? -20.490 -5.390 5.314 1.00 56.56 90 VAL A CA 1
ATOM 695 C C . VAL A 1 90 ? -19.602 -4.221 5.749 1.00 56.56 90 VAL A C 1
ATOM 697 O O . VAL A 1 90 ? -19.064 -4.233 6.858 1.00 56.56 90 VAL A O 1
ATOM 700 N N . HIS A 1 91 ? -19.457 -3.194 4.909 1.00 62.78 91 HIS A N 1
ATOM 701 C CA . HIS A 1 91 ? -18.841 -1.923 5.302 1.00 62.78 91 HIS A CA 1
ATOM 702 C C . HIS A 1 91 ? -19.806 -1.089 6.163 1.00 62.78 91 HIS A C 1
ATOM 704 O O . HIS A 1 91 ? -20.265 -0.020 5.770 1.00 62.78 91 HIS A O 1
ATOM 710 N N . ASP A 1 92 ? -20.177 -1.609 7.335 1.00 65.06 92 ASP A N 1
ATOM 711 C CA . ASP A 1 92 ? -20.912 -0.854 8.347 1.00 65.06 92 ASP A CA 1
ATOM 712 C C . ASP A 1 92 ? -19.975 0.038 9.186 1.00 65.06 92 ASP A C 1
ATOM 714 O O . ASP A 1 92 ? -18.748 0.037 9.044 1.00 65.06 92 ASP A O 1
ATOM 718 N N . GLY A 1 93 ? -20.553 0.819 10.104 1.00 60.53 93 GLY A N 1
ATOM 719 C CA . GLY A 1 93 ? -19.767 1.634 11.033 1.00 60.53 93 GLY A CA 1
ATOM 720 C C . GLY A 1 93 ? -18.796 0.818 11.901 1.00 60.53 93 GLY A C 1
ATOM 721 O O . GLY A 1 93 ? -17.819 1.373 12.391 1.00 60.53 93 GLY A O 1
ATOM 722 N N . GLY A 1 94 ? -19.015 -0.489 12.080 1.00 66.25 94 GLY A N 1
ATOM 723 C CA . GLY A 1 94 ? -18.106 -1.366 12.811 1.00 66.25 94 GLY A CA 1
ATOM 724 C C . GLY A 1 94 ? -16.795 -1.552 12.059 1.00 66.25 94 GLY A C 1
ATOM 725 O O . GLY A 1 94 ? -15.734 -1.232 12.586 1.00 66.25 94 GLY A O 1
ATOM 726 N N . THR A 1 95 ? -16.851 -1.991 10.806 1.00 71.56 95 THR A N 1
ATOM 727 C CA . THR A 1 95 ? -15.646 -2.259 9.994 1.00 71.56 95 THR A CA 1
ATOM 728 C C . THR A 1 95 ? -14.910 -0.982 9.582 1.00 71.56 95 THR A C 1
ATOM 730 O O . THR A 1 95 ? -13.679 -0.972 9.528 1.00 71.56 95 THR A O 1
ATOM 733 N N . ARG A 1 96 ? -15.635 0.132 9.400 1.00 82.38 96 ARG A N 1
ATOM 734 C CA . ARG A 1 96 ? -15.060 1.462 9.123 1.00 82.38 96 ARG A CA 1
ATOM 735 C C . ARG A 1 96 ? -14.039 1.907 10.170 1.00 82.38 96 ARG A C 1
ATOM 737 O O . ARG A 1 96 ? -13.036 2.516 9.801 1.00 82.38 96 ARG A O 1
ATOM 744 N N . TYR A 1 97 ? -14.283 1.595 11.445 1.00 81.69 97 TYR A N 1
ATOM 745 C CA . TYR A 1 97 ? -13.455 2.042 12.571 1.00 81.69 97 TYR A CA 1
ATOM 746 C C . TYR A 1 97 ? -12.673 0.905 13.255 1.00 81.69 97 TYR A C 1
ATOM 748 O O . TYR A 1 97 ? -11.647 1.163 13.884 1.00 81.69 97 TYR A O 1
ATOM 756 N N . GLN A 1 98 ? -13.101 -0.354 13.115 1.00 83.19 98 GLN A N 1
ATOM 757 C CA . GLN A 1 98 ? -12.449 -1.536 13.695 1.00 83.19 98 GLN A CA 1
ATOM 758 C C . GLN A 1 98 ? -11.580 -2.253 12.651 1.00 83.19 98 GLN A C 1
ATOM 760 O O . GLN A 1 98 ? -11.898 -3.347 12.190 1.00 83.19 98 GLN A O 1
ATOM 765 N N . ASN A 1 99 ? -10.464 -1.629 12.275 1.00 89.31 99 ASN A N 1
ATOM 766 C CA . ASN A 1 99 ? -9.579 -2.100 11.202 1.00 89.31 99 ASN A CA 1
ATOM 767 C C . ASN A 1 99 ? -8.115 -2.240 11.670 1.00 89.31 99 ASN A C 1
ATOM 769 O O . ASN A 1 99 ? -7.178 -1.740 11.056 1.00 89.31 99 ASN A O 1
ATOM 773 N N . THR A 1 100 ? -7.907 -2.932 12.787 1.00 93.94 100 THR A N 1
ATOM 774 C CA . THR A 1 100 ? -6.583 -3.064 13.411 1.00 93.94 100 THR A CA 1
ATOM 775 C C . THR A 1 100 ? -5.879 -4.358 12.994 1.00 93.94 100 THR A C 1
ATOM 777 O O . THR A 1 100 ? -6.454 -5.447 13.043 1.00 93.94 100 THR A O 1
ATOM 780 N N . TYR A 1 101 ? -4.611 -4.243 12.606 1.00 95.31 101 TYR A N 1
ATOM 781 C CA . TYR A 1 101 ? -3.698 -5.354 12.356 1.00 95.31 101 TYR A CA 1
ATOM 782 C C . TYR A 1 101 ? -3.340 -6.101 13.648 1.00 95.31 101 TYR A C 1
ATOM 784 O O . TYR A 1 101 ? -3.482 -5.583 14.757 1.00 95.31 101 TYR A O 1
ATOM 792 N N . ALA A 1 102 ? -2.779 -7.306 13.519 1.00 94.75 102 ALA A N 1
ATOM 793 C CA . ALA A 1 102 ? -2.338 -8.096 14.674 1.00 94.75 102 ALA A CA 1
ATOM 794 C C . ALA A 1 102 ? -1.236 -7.403 15.502 1.00 94.75 102 ALA A C 1
ATOM 796 O O . ALA A 1 102 ? -1.124 -7.637 16.702 1.00 94.75 102 ALA A O 1
ATOM 797 N N . ASN A 1 103 ? -0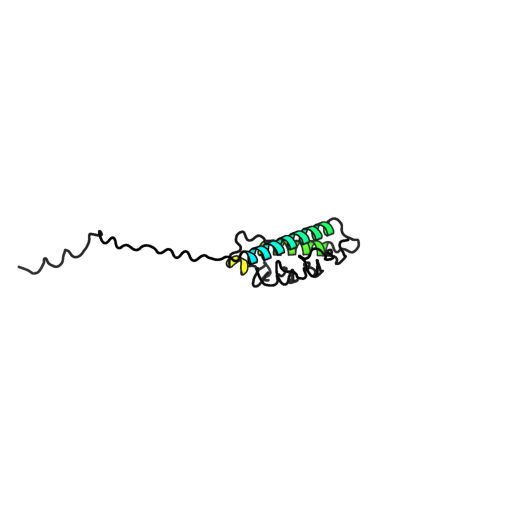.447 -6.520 14.880 1.00 95.56 103 ASN A N 1
ATOM 798 C CA . ASN A 1 103 ? 0.586 -5.731 15.555 1.00 95.56 103 ASN A CA 1
ATOM 799 C C . ASN A 1 103 ? 0.040 -4.484 16.285 1.00 95.56 103 ASN A C 1
ATOM 801 O O . ASN A 1 103 ? 0.824 -3.673 16.773 1.00 95.56 103 ASN A O 1
ATOM 805 N N . GLY A 1 104 ? -1.284 -4.305 16.339 1.00 95.38 104 GLY A N 1
ATOM 806 C CA . GLY A 1 104 ? -1.941 -3.186 17.014 1.00 95.38 104 GLY A CA 1
ATOM 807 C C . GLY A 1 104 ? -2.039 -1.904 16.185 1.00 95.38 104 GLY A C 1
ATOM 808 O O . GLY A 1 104 ? -2.667 -0.946 16.633 1.00 95.38 104 GLY A O 1
ATOM 809 N N . ARG A 1 105 ? -1.469 -1.861 14.974 1.00 95.62 105 ARG A N 1
ATOM 810 C CA . ARG A 1 105 ? -1.615 -0.707 14.084 1.00 95.62 105 ARG A CA 1
ATOM 811 C C . ARG A 1 105 ? -2.994 -0.694 13.432 1.00 95.62 105 ARG A C 1
ATOM 813 O O . ARG A 1 105 ? -3.495 -1.725 13.005 1.00 95.62 105 ARG A O 1
ATOM 820 N N . GLN A 1 106 ? -3.582 0.488 13.319 1.00 95.25 106 GLN A N 1
ATOM 821 C CA . GLN A 1 106 ? -4.841 0.702 12.615 1.00 95.25 106 GLN A CA 1
ATOM 822 C C . GLN A 1 106 ? -4.593 0.951 11.117 1.00 95.25 106 GLN A C 1
ATOM 824 O O . GLN A 1 106 ? -3.647 1.662 10.770 1.00 95.25 106 GLN A O 1
ATOM 829 N N . VAL A 1 107 ? -5.434 0.393 10.237 1.00 95.56 107 VAL A N 1
ATOM 830 C CA . VAL A 1 107 ? -5.404 0.684 8.791 1.00 95.56 107 VAL A CA 1
ATOM 831 C C . VAL A 1 107 ? -5.731 2.148 8.550 1.00 95.56 107 VAL A C 1
ATOM 833 O O . VAL A 1 107 ? -5.005 2.824 7.831 1.00 95.56 107 VAL A O 1
ATOM 836 N N . SER A 1 108 ? -6.833 2.625 9.127 1.00 94.56 108 SER A N 1
ATOM 837 C CA . SER A 1 108 ? -7.284 4.005 9.012 1.00 94.56 108 SER A CA 1
ATOM 838 C C . SER A 1 108 ? -8.213 4.364 10.162 1.00 94.56 108 SER A C 1
ATOM 840 O O . SER A 1 108 ? -9.032 3.552 10.589 1.00 94.56 108 SER A O 1
ATOM 842 N N . ILE A 1 109 ? -8.146 5.613 10.613 1.00 92.81 109 ILE A N 1
ATOM 843 C CA . ILE A 1 109 ? -9.146 6.161 11.537 1.00 92.81 109 ILE A CA 1
ATOM 844 C C . ILE A 1 109 ? -10.533 6.270 10.889 1.00 92.81 109 ILE A C 1
ATOM 846 O O . ILE A 1 109 ? -11.524 6.380 11.598 1.00 92.81 109 ILE A O 1
ATOM 850 N N . ASP A 1 110 ? -10.602 6.271 9.556 1.00 90.25 110 ASP A N 1
ATOM 851 C CA . ASP A 1 110 ? -11.832 6.289 8.778 1.00 90.25 110 ASP A CA 1
ATOM 852 C C . ASP A 1 110 ? -11.538 5.748 7.375 1.00 90.25 110 ASP A C 1
ATOM 854 O O . ASP A 1 110 ? -10.998 6.460 6.523 1.00 90.25 110 ASP A O 1
ATOM 858 N N . LEU A 1 111 ? -11.937 4.498 7.122 1.00 89.38 111 LEU A N 1
ATOM 859 C CA . LEU A 1 111 ? -11.683 3.838 5.839 1.00 89.38 111 LEU A CA 1
ATOM 860 C C . LEU A 1 111 ? -12.244 4.583 4.625 1.00 89.38 111 LEU A C 1
ATOM 862 O O . LEU A 1 111 ? -11.810 4.295 3.520 1.00 89.38 111 LEU A O 1
ATOM 866 N N . PHE A 1 112 ? -13.188 5.506 4.788 1.00 87.75 112 PHE A N 1
ATOM 867 C CA . PHE A 1 112 ? -13.866 6.130 3.653 1.00 87.75 112 PHE A CA 1
ATOM 868 C C . PHE A 1 112 ? -13.177 7.415 3.198 1.00 87.75 112 PHE A C 1
ATOM 870 O O . PHE A 1 112 ? -13.191 7.746 2.017 1.00 87.75 112 PHE A O 1
ATOM 877 N N . ASN A 1 113 ? -12.576 8.151 4.132 1.00 87.75 113 ASN A N 1
ATOM 878 C CA . ASN A 1 113 ? -12.155 9.530 3.881 1.00 87.75 113 ASN A CA 1
ATOM 879 C C . ASN A 1 113 ? -10.755 9.861 4.396 1.00 87.75 113 ASN A C 1
ATOM 881 O O . ASN A 1 113 ? -10.327 11.004 4.269 1.00 87.75 113 ASN A O 1
ATOM 885 N N . GLN A 1 114 ? -10.051 8.907 5.000 1.00 93.12 114 GLN A N 1
ATOM 886 C CA . GLN A 1 114 ? -8.746 9.147 5.607 1.00 93.12 114 GLN A CA 1
ATOM 887 C C . GLN A 1 114 ? -7.687 8.210 5.043 1.00 93.12 114 GLN A C 1
ATOM 889 O O . GLN A 1 114 ? -7.985 7.218 4.378 1.00 93.12 114 GLN A O 1
ATOM 894 N N . ALA A 1 115 ? -6.429 8.542 5.327 1.00 95.81 115 ALA A N 1
ATOM 895 C CA . ALA A 1 115 ? -5.282 7.790 4.851 1.00 95.81 115 ALA A CA 1
ATOM 896 C C . ALA A 1 115 ? -5.336 6.323 5.290 1.00 95.81 115 ALA A C 1
ATOM 898 O O . ALA A 1 115 ? -5.800 6.005 6.390 1.00 95.81 115 ALA A O 1
ATOM 899 N N . TRP A 1 116 ? -4.842 5.441 4.427 1.00 96.62 116 TRP A N 1
ATOM 900 C CA . TRP A 1 116 ? -4.684 4.019 4.711 1.00 96.62 116 TRP A CA 1
ATOM 901 C C . TRP A 1 116 ? -3.208 3.690 4.875 1.00 96.62 116 TRP A C 1
ATOM 903 O O . TRP A 1 116 ? -2.368 4.160 4.105 1.00 96.62 116 TRP A O 1
ATOM 913 N N . TYR A 1 117 ? -2.902 2.842 5.849 1.00 98.19 117 TYR A N 1
ATOM 914 C CA . TYR A 1 117 ? -1.542 2.433 6.178 1.00 98.19 117 TYR A CA 1
ATOM 915 C C . TYR A 1 117 ? -1.388 0.919 6.084 1.00 98.19 117 TYR A C 1
ATOM 917 O O . TYR A 1 117 ? -2.274 0.167 6.490 1.00 98.19 117 TYR A O 1
ATOM 925 N N . PHE A 1 118 ? -0.230 0.470 5.611 1.00 98.31 118 PHE A N 1
ATOM 926 C CA . PHE A 1 118 ? 0.209 -0.919 5.711 1.00 98.31 118 PHE A CA 1
ATOM 927 C C . PHE A 1 118 ? 0.551 -1.302 7.161 1.00 98.31 118 PHE A C 1
ATOM 929 O O . PHE A 1 118 ? 0.754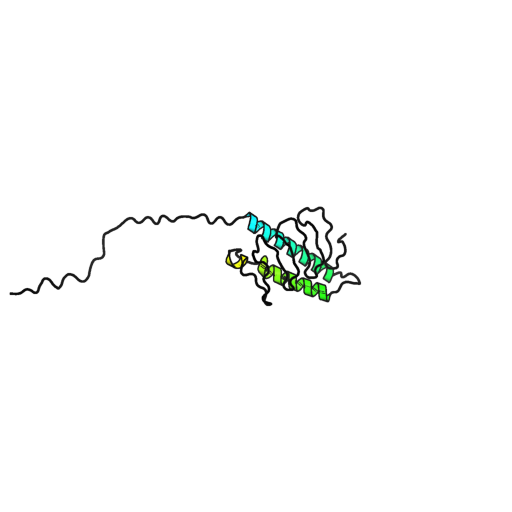 -0.417 8.000 1.00 98.31 118 PHE A O 1
ATOM 936 N N . PRO A 1 119 ? 0.693 -2.606 7.478 1.00 98.00 119 PRO A N 1
ATOM 937 C CA . PRO A 1 119 ? 1.082 -3.056 8.816 1.00 98.00 119 PRO A CA 1
ATOM 938 C C . PRO A 1 119 ? 2.390 -2.439 9.325 1.00 98.00 119 PRO A C 1
ATOM 940 O O . PRO A 1 119 ? 2.501 -2.130 10.513 1.00 98.00 119 PRO A O 1
ATOM 943 N N . ASN A 1 120 ? 3.376 -2.223 8.444 1.00 97.56 120 ASN A N 1
ATOM 944 C CA . ASN A 1 120 ? 4.647 -1.585 8.804 1.00 97.56 120 ASN A CA 1
ATOM 945 C C . ASN A 1 120 ? 4.526 -0.065 9.019 1.00 97.56 120 ASN A C 1
ATOM 947 O O . ASN A 1 120 ? 5.425 0.555 9.582 1.00 97.56 120 ASN A O 1
ATOM 951 N N . GLY A 1 121 ? 3.409 0.536 8.608 1.00 97.69 121 GLY A N 1
ATOM 952 C CA . GLY A 1 121 ? 3.148 1.963 8.713 1.00 97.69 121 GLY A CA 1
ATOM 953 C C . GLY A 1 121 ? 3.400 2.821 7.522 1.00 97.69 121 GLY A C 1
ATOM 954 O O . GLY A 1 121 ? 3.135 4.020 7.602 1.00 97.69 121 GLY A O 1
ATOM 955 N N . GLN A 1 122 ? 3.888 2.227 6.450 1.00 98.00 122 GLN A N 1
ATOM 956 C CA . GLN A 1 122 ? 3.956 2.912 5.191 1.00 98.00 122 GLN A CA 1
ATOM 957 C C . GLN A 1 122 ? 2.540 3.316 4.771 1.00 98.00 122 GLN A C 1
ATOM 959 O O . GLN A 1 122 ? 1.597 2.526 4.867 1.00 98.00 122 GLN A O 1
ATOM 964 N N . VAL A 1 123 ? 2.383 4.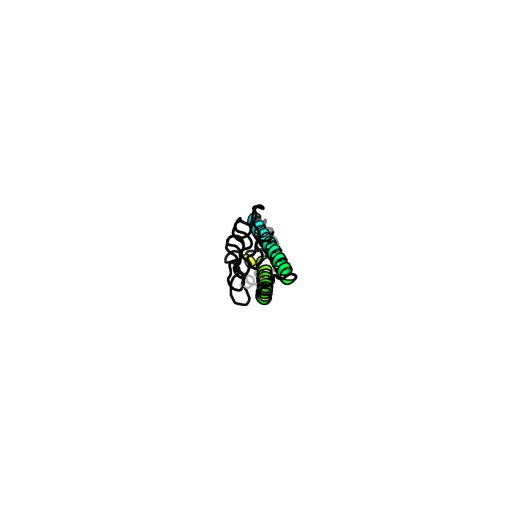566 4.342 1.00 97.44 123 VAL A N 1
ATOM 965 C CA . VAL A 1 123 ? 1.124 5.038 3.762 1.00 97.44 123 VAL A CA 1
ATOM 966 C C . VAL A 1 123 ? 0.893 4.307 2.443 1.00 97.44 123 VAL A C 1
ATOM 968 O O . VAL A 1 123 ? 1.820 4.185 1.655 1.00 97.44 123 VAL A O 1
ATOM 971 N N . PHE A 1 124 ? -0.319 3.808 2.215 1.00 97.25 124 PHE A N 1
ATOM 972 C CA . PHE A 1 124 ? -0.765 3.277 0.925 1.00 97.25 124 PHE A CA 1
ATOM 973 C C . PHE A 1 124 ? -1.339 4.409 0.067 1.00 97.25 124 PHE A C 1
ATOM 975 O O . PHE A 1 124 ? -0.868 4.653 -1.039 1.00 97.25 124 PHE A O 1
ATOM 982 N N . THR A 1 125 ? -2.319 5.131 0.613 1.00 95.50 125 THR A N 1
ATOM 983 C CA . THR A 1 125 ? -2.950 6.309 0.007 1.00 95.50 125 THR A CA 1
ATOM 984 C C . THR A 1 125 ? -3.338 7.299 1.099 1.00 95.50 125 THR A C 1
ATOM 986 O O . THR A 1 125 ? -3.625 6.897 2.228 1.00 95.50 125 THR A O 1
ATOM 989 N N . THR A 1 126 ? -3.359 8.593 0.781 1.00 94.38 126 THR A N 1
ATOM 990 C CA . THR A 1 126 ? -3.84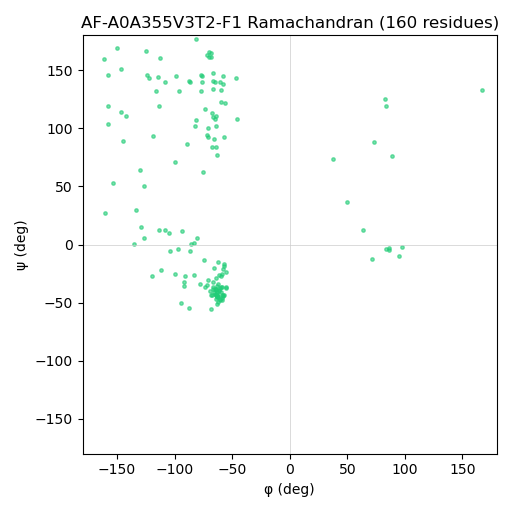9 9.622 1.708 1.00 94.38 126 THR A CA 1
ATOM 991 C C . THR A 1 126 ? -5.365 9.760 1.677 1.00 94.38 126 THR A C 1
ATOM 993 O O . THR A 1 126 ? -5.936 10.168 2.684 1.00 94.38 126 THR A O 1
ATOM 996 N N . HIS A 1 127 ? -6.007 9.411 0.558 1.00 91.12 127 HIS A N 1
ATOM 997 C CA . HIS A 1 127 ? -7.460 9.400 0.411 1.00 91.12 127 HIS A CA 1
ATOM 998 C C . HIS A 1 127 ? -7.882 8.269 -0.540 1.00 91.12 127 HIS A C 1
ATOM 1000 O O . HIS A 1 127 ? -7.564 8.325 -1.732 1.00 91.12 127 HIS A O 1
ATOM 1006 N N . PRO A 1 128 ? -8.601 7.245 -0.055 1.00 89.00 128 PRO A N 1
ATOM 1007 C CA . PRO A 1 128 ? -9.061 6.149 -0.901 1.00 89.00 128 PRO A CA 1
ATOM 1008 C C . PRO A 1 128 ? -9.979 6.668 -2.014 1.00 89.00 128 PRO A C 1
ATOM 1010 O O . PRO A 1 128 ? -10.771 7.585 -1.810 1.00 89.00 128 PRO A O 1
ATOM 1013 N N . GLY A 1 129 ? -9.820 6.116 -3.220 1.00 81.31 129 GLY A N 1
ATOM 1014 C CA . GLY A 1 129 ? -10.658 6.424 -4.382 1.00 81.31 129 GLY A CA 1
ATOM 1015 C C . GLY A 1 129 ? -10.609 7.865 -4.893 1.00 81.31 129 GLY A C 1
ATOM 1016 O O . GLY A 1 129 ? -11.450 8.245 -5.706 1.00 81.31 129 GLY A O 1
ATOM 1017 N N . ARG A 1 130 ? -9.650 8.674 -4.432 1.00 85.94 130 ARG A N 1
ATOM 1018 C CA . ARG A 1 130 ? -9.385 10.022 -4.945 1.00 85.94 130 ARG A CA 1
ATOM 1019 C C . ARG A 1 130 ? -8.037 10.054 -5.649 1.00 85.94 130 ARG A C 1
ATOM 1021 O O . ARG A 1 130 ? -7.174 9.216 -5.417 1.00 85.94 130 ARG A O 1
ATOM 1028 N N . SER A 1 131 ? -7.859 11.065 -6.494 1.00 87.50 131 SER A N 1
ATOM 1029 C CA . SER A 1 131 ? -6.580 11.336 -7.144 1.00 87.50 131 SER A CA 1
ATOM 1030 C C . SER A 1 131 ? -5.530 11.694 -6.093 1.00 87.50 131 SER A C 1
ATOM 1032 O O . SER A 1 131 ? -5.506 12.819 -5.593 1.00 87.50 131 SER A O 1
ATOM 1034 N N . SER A 1 132 ? -4.667 10.740 -5.769 1.00 89.12 132 SER A N 1
ATOM 1035 C CA . SER A 1 132 ? -3.554 10.905 -4.839 1.00 89.12 132 SER A CA 1
ATOM 1036 C C . SER A 1 132 ? -2.397 9.990 -5.217 1.00 89.12 132 SER A C 1
ATOM 1038 O O . SER A 1 132 ? -2.543 9.074 -6.030 1.00 89.12 132 SER A O 1
ATOM 1040 N N . ALA A 1 133 ? -1.252 10.223 -4.580 1.00 93.19 133 ALA A N 1
ATOM 1041 C CA . ALA A 1 133 ? -0.129 9.316 -4.682 1.00 93.19 133 ALA A CA 1
ATOM 1042 C C . ALA A 1 133 ? -0.479 7.963 -4.050 1.00 93.19 133 ALA A C 1
ATOM 1044 O O . ALA A 1 133 ? -1.124 7.906 -2.997 1.00 93.19 133 ALA A O 1
ATOM 1045 N N . ILE A 1 134 ? -0.036 6.897 -4.707 1.00 95.69 134 ILE A N 1
ATOM 1046 C CA . ILE A 1 134 ? -0.166 5.520 -4.245 1.00 95.69 134 ILE A CA 1
ATOM 1047 C C . ILE A 1 134 ? 1.233 4.968 -4.018 1.00 95.69 134 ILE A C 1
ATOM 1049 O O . ILE A 1 134 ? 2.092 5.109 -4.887 1.00 95.69 134 ILE A O 1
ATOM 1053 N N . TYR A 1 135 ? 1.459 4.329 -2.875 1.00 97.56 135 TYR A N 1
ATOM 1054 C CA . TYR A 1 135 ? 2.768 3.796 -2.504 1.00 97.56 135 TYR A CA 1
ATOM 1055 C C . TYR A 1 135 ? 2.693 2.307 -2.192 1.00 97.56 135 TYR A C 1
ATOM 1057 O O . TYR A 1 135 ? 1.720 1.828 -1.611 1.00 97.56 135 TYR A O 1
ATOM 1065 N N . TYR A 1 136 ? 3.757 1.591 -2.531 1.00 97.81 136 TYR A N 1
ATOM 1066 C CA . TYR A 1 136 ? 4.017 0.228 -2.096 1.00 97.81 136 TYR A CA 1
ATOM 1067 C C . TYR A 1 136 ? 4.397 0.175 -0.608 1.00 97.81 136 TYR A C 1
ATOM 1069 O O . TYR A 1 136 ? 4.813 1.183 -0.036 1.00 97.81 136 TYR A O 1
ATOM 1077 N N . PRO A 1 137 ? 4.331 -1.008 0.031 1.00 98.00 137 PRO A N 1
ATOM 1078 C CA . PRO A 1 137 ? 4.725 -1.178 1.431 1.00 98.00 137 PRO A CA 1
ATOM 1079 C C . PRO A 1 137 ? 6.174 -0.803 1.754 1.00 98.00 137 PRO A C 1
ATOM 1081 O O . PRO A 1 137 ? 6.473 -0.455 2.892 1.00 98.00 137 PRO A O 1
ATOM 1084 N N . ASN A 1 138 ? 7.076 -0.862 0.777 1.00 95.62 138 ASN A N 1
ATOM 1085 C CA . ASN A 1 138 ? 8.465 -0.433 0.940 1.00 95.62 138 ASN A CA 1
ATOM 1086 C C . ASN A 1 138 ? 8.679 1.080 0.764 1.00 95.62 138 ASN A C 1
ATOM 1088 O O . ASN A 1 138 ? 9.806 1.559 0.842 1.00 95.62 138 ASN A O 1
ATOM 1092 N N . GLY A 1 139 ? 7.610 1.837 0.518 1.00 96.50 139 GLY A N 1
ATOM 1093 C CA . GLY A 1 139 ? 7.661 3.283 0.326 1.00 96.50 139 GLY A CA 1
ATOM 1094 C C . GLY A 1 139 ? 7.952 3.719 -1.105 1.00 96.50 139 GLY A C 1
ATOM 1095 O O . GLY A 1 139 ? 7.893 4.918 -1.378 1.00 96.50 139 GLY A O 1
ATOM 1096 N N . GLN A 1 140 ? 8.197 2.784 -2.027 1.00 95.94 140 GLN A N 1
ATOM 1097 C CA . GLN A 1 140 ? 8.280 3.115 -3.445 1.00 95.94 140 GLN A CA 1
ATOM 1098 C C . GLN A 1 140 ? 6.923 3.575 -3.965 1.00 95.94 140 GLN A C 1
ATOM 1100 O O . GLN A 1 140 ? 5.867 3.139 -3.504 1.00 95.94 140 GLN A O 1
ATOM 1105 N N . LEU A 1 141 ? 6.952 4.481 -4.931 1.00 95.62 141 LEU A N 1
ATOM 1106 C CA . LEU A 1 141 ? 5.748 5.005 -5.554 1.00 95.62 141 LEU A CA 1
ATOM 1107 C C . LEU A 1 141 ? 5.179 3.984 -6.549 1.00 95.62 141 LEU A C 1
ATOM 1109 O O . LEU A 1 141 ? 5.940 3.289 -7.208 1.00 95.62 141 LEU A O 1
ATOM 1113 N N . LEU A 1 142 ? 3.855 3.924 -6.683 1.00 94.94 142 LEU A N 1
ATOM 1114 C CA . LEU A 1 142 ? 3.166 3.329 -7.831 1.00 94.94 142 LEU A CA 1
ATOM 1115 C C . LEU A 1 142 ? 2.826 4.403 -8.874 1.00 94.94 142 LEU A C 1
ATOM 1117 O O . LEU A 1 142 ? 3.101 4.202 -10.050 1.00 94.94 142 LEU A O 1
ATOM 1121 N N . ALA A 1 143 ? 2.197 5.504 -8.443 1.00 93.69 143 ALA A N 1
ATOM 1122 C CA . ALA A 1 143 ? 1.774 6.646 -9.267 1.00 93.69 143 ALA A CA 1
ATOM 1123 C C . ALA A 1 143 ? 1.524 7.893 -8.385 1.00 93.69 143 ALA A C 1
ATOM 1125 O O . ALA A 1 143 ? 1.296 7.744 -7.182 1.00 93.69 143 ALA A O 1
ATOM 1126 N N . TYR A 1 144 ? 1.543 9.109 -8.951 1.00 88.38 144 TYR A N 1
ATOM 1127 C CA . TYR A 1 144 ? 1.435 10.392 -8.216 1.00 88.38 144 TYR A CA 1
ATOM 1128 C C . TYR A 1 144 ? -0.008 10.924 -8.062 1.00 88.38 144 TYR A C 1
ATOM 1130 O O . TYR A 1 144 ? -0.320 11.636 -7.108 1.00 88.38 144 TYR A O 1
ATOM 1138 N N . GLY A 1 145 ? -0.887 10.574 -8.987 1.00 82.06 145 GLY A N 1
ATOM 1139 C CA . GLY A 1 145 ? -2.266 11.015 -9.185 1.00 82.06 145 GLY A CA 1
ATOM 1140 C C . GLY A 1 145 ? -3.043 9.909 -9.902 1.00 82.06 145 GLY A C 1
ATOM 1141 O O . GLY A 1 145 ? -3.708 10.097 -10.927 1.00 82.06 145 GLY A O 1
ATOM 1142 N N . TRP A 1 146 ? -2.953 8.721 -9.304 1.00 81.94 146 TRP A N 1
ATOM 1143 C CA . TRP A 1 146 ? -3.710 7.535 -9.676 1.00 81.94 146 TRP A CA 1
ATOM 1144 C C . TRP A 1 146 ? -5.196 7.877 -9.859 1.00 81.94 146 TRP A C 1
ATOM 1146 O O . TRP A 1 146 ? -5.707 8.697 -9.102 1.00 81.94 146 TRP A O 1
ATOM 1156 N N . THR A 1 147 ? -5.881 7.253 -10.830 1.00 70.31 147 THR A N 1
ATOM 1157 C CA . THR A 1 147 ? -7.249 7.537 -11.361 1.00 70.31 147 THR A CA 1
ATOM 1158 C C . THR A 1 147 ? -7.351 8.433 -12.605 1.00 70.31 147 THR A C 1
ATOM 1160 O O . THR A 1 147 ? -8.416 8.466 -13.217 1.00 70.31 147 THR A O 1
ATOM 1163 N N . ARG A 1 148 ? -6.271 9.096 -13.054 1.00 67.25 148 ARG A N 1
ATOM 1164 C CA . ARG A 1 148 ? -6.303 9.973 -14.252 1.00 67.25 148 ARG A CA 1
ATOM 1165 C C . ARG A 1 148 ? -5.834 9.340 -15.568 1.00 67.25 148 ARG A C 1
ATOM 1167 O O . ARG A 1 148 ? -5.924 9.986 -16.601 1.00 67.25 148 ARG A O 1
ATOM 1174 N N . GLY A 1 149 ? -5.358 8.093 -15.555 1.00 64.00 149 GLY A N 1
ATOM 1175 C CA . GLY A 1 149 ? -5.048 7.309 -16.765 1.00 64.00 149 GLY A CA 1
ATOM 1176 C C . GLY A 1 149 ? -3.810 7.731 -17.577 1.00 64.00 149 GLY A C 1
ATOM 1177 O O . GLY A 1 149 ? -3.364 6.953 -18.410 1.00 64.00 149 GLY A O 1
ATOM 1178 N N . GLU A 1 150 ? -3.227 8.904 -17.323 1.00 68.31 150 GLU A N 1
ATOM 1179 C CA . GLU A 1 150 ? -2.093 9.459 -18.089 1.00 68.31 150 GLU A CA 1
ATOM 1180 C C . GLU A 1 150 ? -0.743 9.377 -17.351 1.00 68.31 150 GLU A C 1
ATOM 1182 O O . GLU A 1 150 ? 0.243 9.981 -17.769 1.00 68.31 150 GLU A O 1
ATOM 1187 N N . GLU A 1 151 ? -0.680 8.660 -16.229 1.00 79.38 151 GLU A N 1
ATOM 1188 C CA . GLU A 1 151 ? 0.496 8.680 -15.362 1.00 79.38 151 GLU A CA 1
ATOM 1189 C C . GLU A 1 151 ? 1.441 7.501 -15.566 1.00 79.38 151 GLU A C 1
ATOM 1191 O O . GLU A 1 151 ? 1.017 6.361 -15.765 1.00 79.38 151 GLU A O 1
ATOM 1196 N N . THR A 1 152 ? 2.739 7.776 -15.427 1.00 90.00 152 THR A N 1
ATOM 1197 C CA . THR A 1 152 ? 3.768 6.741 -15.332 1.00 90.00 152 THR A CA 1
ATOM 1198 C C . THR A 1 152 ? 3.489 5.851 -14.128 1.00 90.00 152 THR A C 1
ATOM 1200 O O . THR A 1 152 ? 3.442 6.325 -12.991 1.00 90.00 152 THR A O 1
ATOM 1203 N N . VAL A 1 153 ? 3.347 4.553 -14.386 1.00 92.50 153 VAL A N 1
ATOM 1204 C CA . VAL A 1 153 ? 3.299 3.529 -13.34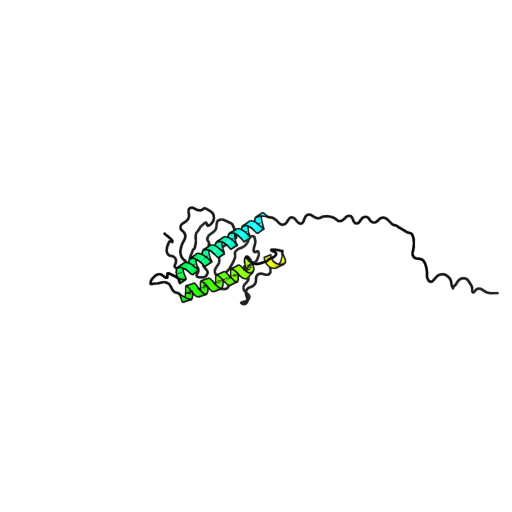4 1.00 92.50 153 VAL A CA 1
ATOM 1205 C C . VAL A 1 153 ? 4.721 3.087 -13.031 1.00 92.50 153 VAL A C 1
ATOM 1207 O O . VAL A 1 153 ? 5.544 2.940 -13.932 1.00 92.50 153 VAL A O 1
ATOM 1210 N N . PHE A 1 154 ? 5.007 2.855 -11.758 1.00 94.44 154 PHE A N 1
ATOM 1211 C CA . PHE A 1 154 ? 6.299 2.372 -11.289 1.00 94.44 154 PHE A CA 1
ATOM 1212 C C . PHE A 1 154 ? 6.167 0.967 -10.689 1.00 94.44 154 PHE A C 1
ATOM 1214 O O . PHE A 1 154 ? 5.170 0.611 -10.047 1.00 94.44 154 PHE A O 1
ATOM 1221 N N . TRP A 1 155 ? 7.189 0.147 -10.909 1.00 94.81 155 TRP A N 1
ATOM 1222 C CA . TRP A 1 155 ? 7.359 -1.149 -10.263 1.00 94.81 155 TRP A CA 1
ATOM 1223 C C . TRP A 1 155 ? 7.691 -0.975 -8.771 1.00 94.81 155 TRP A C 1
ATOM 1225 O O . TRP A 1 155 ? 8.174 0.083 -8.364 1.00 94.81 155 TRP A O 1
ATOM 1235 N N . PRO A 1 156 ? 7.522 -2.016 -7.935 1.00 93.81 156 PRO A N 1
ATOM 1236 C CA . PRO A 1 156 ? 7.892 -1.944 -6.520 1.00 93.81 156 PRO A CA 1
ATOM 1237 C C . PRO A 1 156 ? 9.389 -1.715 -6.269 1.00 93.81 156 PRO A C 1
ATOM 1239 O O . PRO A 1 156 ? 9.760 -1.365 -5.155 1.00 93.81 156 PRO A O 1
ATOM 1242 N N . ASN A 1 157 ? 10.246 -1.913 -7.275 1.00 90.31 157 ASN A N 1
ATOM 1243 C CA . ASN A 1 157 ? 11.674 -1.582 -7.228 1.00 90.31 157 ASN A CA 1
ATOM 1244 C C . ASN A 1 157 ? 11.973 -0.111 -7.598 1.00 90.31 157 ASN A C 1
ATOM 1246 O O . ASN A 1 157 ? 13.133 0.290 -7.620 1.00 90.31 157 ASN A O 1
ATOM 1250 N N . GLY A 1 158 ? 10.944 0.691 -7.899 1.00 91.06 158 GLY A N 1
ATOM 1251 C CA . GLY A 1 158 ? 11.052 2.109 -8.250 1.00 91.06 158 GLY A CA 1
ATOM 1252 C C . GLY A 1 158 ? 11.315 2.392 -9.732 1.00 91.06 158 GLY A C 1
ATOM 1253 O O . GLY A 1 158 ? 11.310 3.555 -10.135 1.00 91.06 158 GLY A O 1
ATOM 1254 N N . ASN A 1 159 ? 11.514 1.369 -10.568 1.00 92.06 159 ASN A N 1
ATOM 1255 C CA . ASN A 1 159 ? 11.709 1.571 -12.002 1.00 92.06 159 ASN A CA 1
ATOM 1256 C C . ASN A 1 159 ? 10.377 1.888 -12.706 1.00 92.06 159 ASN A C 1
ATOM 1258 O O . ASN A 1 159 ? 9.346 1.317 -12.339 1.00 92.06 159 ASN A O 1
ATOM 1262 N N . PRO A 1 160 ? 10.368 2.740 -13.747 1.00 92.81 160 PRO A N 1
ATOM 1263 C CA . PRO A 1 160 ? 9.191 2.928 -14.591 1.00 92.81 160 PRO A CA 1
ATOM 1264 C C . PRO A 1 160 ? 8.734 1.610 -15.235 1.00 92.81 160 PRO A C 1
ATOM 1266 O O . PRO A 1 160 ? 9.555 0.826 -15.712 1.00 92.81 160 PRO A O 1
ATOM 1269 N N . ALA A 1 161 ? 7.425 1.375 -15.268 1.00 88.75 161 ALA A N 1
ATOM 1270 C CA . ALA A 1 161 ? 6.801 0.266 -15.979 1.00 88.75 161 ALA A CA 1
ATOM 1271 C C . ALA A 1 161 ? 6.485 0.693 -17.420 1.00 88.75 161 ALA A C 1
ATOM 1273 O O . ALA A 1 161 ? 5.394 1.189 -17.705 1.00 88.75 161 ALA A O 1
ATOM 1274 N N . THR A 1 162 ? 7.476 0.544 -18.301 1.00 81.81 162 THR A N 1
ATOM 1275 C CA . THR A 1 162 ? 7.426 0.897 -19.733 1.00 81.81 162 THR A CA 1
ATOM 1276 C C . THR A 1 162 ? 7.625 -0.312 -20.623 1.00 81.81 162 THR A C 1
ATOM 1278 O O . THR A 1 162 ? 8.491 -1.140 -20.257 1.00 81.81 162 THR A O 1
#

Radius of gyration: 29.31 Å; Cα contacts (8 Å, |Δi|>4): 219; chains: 1; bounding box: 93×25×80 Å

Nearest PDB structures (foldseek):
  8j9a-assembly1_A  TM=3.514E-01  e=7.317E-01  Homo sapiens
  5hjf-assembly1_D  TM=4.978E-01  e=3.010E+00  Nostoc punctiforme

Sequence (162 aa):
MSSNREARNIRNRYIRRLFGMILPACLLIPVSVSHADEEHVASACATLEFMAKMTALNLLLPANNDDVAELQLASQQMRELNRLACQPVVHDGGTRYQNTYANGRQVSIDLFNQAWYFPNGQVFTTHPGRSSAIYYPNGQLLAYGWTRGEETVFWPNGNPAT

pLDDT: mean 80.73, std 18.51, range [40.44, 98.31]